Protein AF-A0A0G0UEV4-F1 (afdb_monomer_lite)

Structure (mmCIF, N/CA/C/O backbone):
data_AF-A0A0G0UEV4-F1
#
_entry.id   AF-A0A0G0UEV4-F1
#
loop_
_atom_site.group_PDB
_atom_site.id
_atom_site.type_symbol
_atom_site.label_atom_id
_atom_site.label_alt_id
_atom_site.label_comp_id
_atom_site.label_asym_id
_atom_site.label_entity_id
_atom_site.label_seq_id
_atom_site.pdbx_PDB_ins_code
_atom_site.Cartn_x
_atom_site.Cartn_y
_atom_site.Cartn_z
_atom_site.occupancy
_atom_site.B_iso_or_equiv
_atom_site.auth_seq_id
_atom_site.auth_comp_id
_atom_site.auth_asym_id
_atom_site.auth_atom_id
_atom_site.pdbx_PDB_model_num
ATOM 1 N N . VAL A 1 1 ? -6.242 -19.513 -4.354 1.00 48.78 1 VAL A N 1
ATOM 2 C CA . VAL A 1 1 ? -5.209 -18.461 -4.233 1.00 48.78 1 VAL A CA 1
ATOM 3 C C . VAL A 1 1 ? -5.575 -17.381 -5.229 1.00 48.78 1 VAL A C 1
ATOM 5 O O . VAL A 1 1 ? -5.795 -17.723 -6.381 1.00 48.78 1 VAL A O 1
ATOM 8 N N . LEU A 1 2 ? -5.749 -16.138 -4.787 1.00 50.88 2 LEU A N 1
ATOM 9 C CA . LEU A 1 2 ? -5.906 -15.003 -5.696 1.00 50.88 2 LEU A CA 1
ATOM 10 C C . LEU A 1 2 ? -4.495 -14.540 -6.079 1.00 50.88 2 LEU A C 1
ATOM 12 O O . LEU A 1 2 ? -3.790 -14.005 -5.228 1.00 50.88 2 LEU A O 1
ATOM 16 N N . THR A 1 3 ? -4.065 -14.821 -7.309 1.00 56.97 3 THR A N 1
ATOM 17 C CA . THR A 1 3 ? -2.801 -14.327 -7.880 1.00 56.97 3 THR A CA 1
ATOM 18 C C . THR A 1 3 ? -3.099 -13.259 -8.930 1.00 56.97 3 THR A C 1
ATOM 20 O O . THR A 1 3 ? -4.200 -13.215 -9.474 1.00 56.97 3 THR A O 1
ATOM 23 N N . ASP A 1 4 ? -2.128 -12.382 -9.187 1.00 58.62 4 ASP A N 1
ATOM 24 C CA . ASP A 1 4 ? -2.130 -11.447 -10.324 1.00 58.62 4 ASP A CA 1
ATOM 25 C C . ASP A 1 4 ? -3.263 -10.410 -10.354 1.00 58.62 4 ASP A C 1
ATOM 27 O O . ASP A 1 4 ? -3.567 -9.847 -11.404 1.00 58.62 4 ASP A O 1
ATOM 31 N N . ILE A 1 5 ? -3.868 -10.097 -9.204 1.00 62.09 5 ILE A N 1
ATOM 32 C CA . ILE A 1 5 ? -4.722 -8.912 -9.089 1.00 62.09 5 ILE A CA 1
ATOM 33 C C . ILE A 1 5 ? -3.794 -7.696 -8.983 1.00 62.09 5 ILE A C 1
ATOM 35 O O . ILE A 1 5 ? -3.060 -7.595 -7.994 1.00 62.09 5 ILE A O 1
ATOM 39 N N . PRO A 1 6 ? -3.798 -6.776 -9.966 1.00 63.22 6 PRO A N 1
ATOM 40 C CA . PRO A 1 6 ? -3.006 -5.562 -9.888 1.00 63.22 6 PRO A CA 1
ATOM 41 C C . PRO A 1 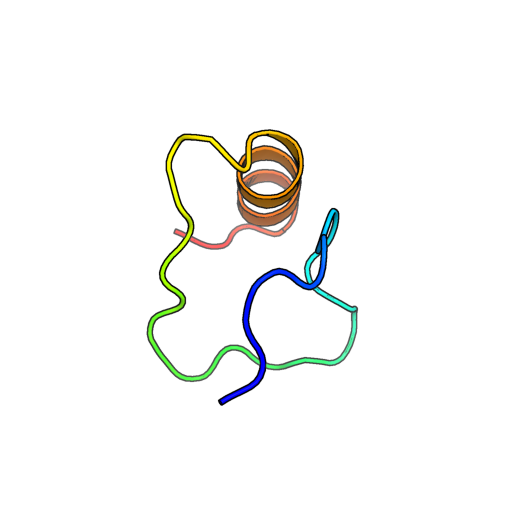6 ? -3.558 -4.697 -8.758 1.00 63.22 6 PRO A C 1
ATOM 43 O O . PRO A 1 6 ? -4.563 -4.006 -8.902 1.00 63.22 6 PRO A O 1
ATOM 46 N N . ALA A 1 7 ? -2.901 -4.765 -7.609 1.00 72.62 7 ALA A N 1
ATOM 47 C CA . ALA A 1 7 ? -3.068 -3.781 -6.564 1.00 72.62 7 ALA A CA 1
ATOM 48 C C . ALA A 1 7 ? -2.100 -2.631 -6.867 1.00 72.62 7 ALA A C 1
ATOM 50 O O . ALA A 1 7 ? -0.907 -2.848 -7.084 1.00 72.62 7 ALA A O 1
ATOM 51 N N . THR A 1 8 ? -2.628 -1.415 -6.917 1.00 79.19 8 THR A N 1
ATOM 52 C CA . THR A 1 8 ? -1.842 -0.178 -7.038 1.00 79.19 8 THR A CA 1
ATOM 53 C C . THR A 1 8 ? -1.797 0.590 -5.718 1.00 79.19 8 THR A C 1
ATOM 55 O O . THR A 1 8 ? -0.939 1.446 -5.535 1.00 79.19 8 THR A O 1
ATOM 58 N N . GLU A 1 9 ? -2.683 0.254 -4.776 1.00 83.69 9 GLU A N 1
ATOM 59 C CA . GLU A 1 9 ? -2.804 0.885 -3.463 1.00 83.69 9 GLU A CA 1
ATOM 60 C C . GLU A 1 9 ? -3.170 -0.155 -2.395 1.00 83.69 9 GLU A C 1
ATOM 62 O O . GLU A 1 9 ? -3.847 -1.144 -2.681 1.00 83.69 9 GLU A O 1
ATOM 67 N N . ILE A 1 10 ? -2.760 0.088 -1.148 1.00 82.19 10 ILE A N 1
ATOM 68 C CA . ILE A 1 10 ? -3.251 -0.633 0.032 1.00 82.19 10 ILE A CA 1
ATOM 69 C C . ILE A 1 10 ? -4.621 -0.039 0.397 1.00 82.19 10 ILE A C 1
ATOM 71 O O . ILE A 1 10 ? -4.673 1.131 0.789 1.00 82.19 10 ILE A O 1
ATOM 75 N N . PRO A 1 11 ? -5.741 -0.775 0.282 1.00 81.94 11 PRO A N 1
ATOM 76 C CA . PRO A 1 11 ? -7.064 -0.208 0.520 1.00 81.94 11 PRO A CA 1
ATOM 77 C C . PRO A 1 11 ? -7.191 0.381 1.929 1.00 81.94 11 PRO A C 1
ATOM 79 O O . PRO A 1 11 ? -6.790 -0.239 2.915 1.00 81.94 11 PRO A O 1
ATOM 82 N N . ALA A 1 12 ? -7.772 1.578 2.032 1.00 78.44 12 ALA A N 1
ATOM 83 C CA . ALA A 1 12 ? -8.084 2.171 3.327 1.00 78.44 12 ALA A CA 1
ATOM 84 C C . ALA A 1 12 ? -9.062 1.270 4.099 1.00 78.44 12 ALA A C 1
ATOM 86 O O . ALA A 1 12 ? -10.006 0.729 3.524 1.00 78.44 12 ALA A O 1
ATOM 87 N N . GLY A 1 13 ? -8.832 1.105 5.403 1.00 74.38 13 GLY A N 1
ATOM 88 C CA . GLY A 1 13 ? -9.649 0.236 6.255 1.00 74.38 13 GLY A CA 1
ATOM 89 C C . GLY A 1 13 ? -9.222 -1.234 6.274 1.00 74.38 13 GLY A C 1
ATOM 90 O O . GLY A 1 13 ? -9.823 -2.013 7.008 1.00 74.38 13 GLY A O 1
ATOM 91 N N . ILE A 1 14 ? -8.174 -1.616 5.533 1.00 75.12 14 ILE A N 1
ATOM 92 C CA . ILE A 1 14 ? -7.479 -2.885 5.765 1.00 75.12 14 ILE A CA 1
ATOM 93 C C . ILE A 1 14 ? -6.394 -2.660 6.817 1.00 75.12 14 ILE A C 1
ATOM 95 O O . ILE A 1 14 ? -5.427 -1.932 6.594 1.00 75.12 14 ILE A O 1
ATOM 99 N N . GLU A 1 15 ? -6.552 -3.308 7.967 1.00 73.06 15 GLU A N 1
ATOM 100 C CA . GLU A 1 15 ? -5.501 -3.396 8.971 1.00 73.06 15 GLU A CA 1
ATOM 101 C C . GLU A 1 15 ? -4.532 -4.518 8.586 1.00 73.06 15 GLU A C 1
ATOM 103 O O . GLU A 1 15 ? -4.895 -5.695 8.516 1.00 73.06 15 GLU A O 1
ATOM 108 N N . ILE A 1 16 ? -3.283 -4.152 8.308 1.00 78.69 16 ILE A N 1
ATOM 109 C CA . ILE A 1 16 ? -2.216 -5.121 8.072 1.00 78.69 16 ILE A CA 1
ATOM 110 C C . ILE A 1 16 ? -1.689 -5.565 9.441 1.00 78.69 16 ILE A C 1
ATOM 112 O O . ILE A 1 16 ? -0.814 -4.931 10.020 1.00 78.69 16 ILE A O 1
ATOM 116 N N . GLY A 1 17 ? -2.248 -6.65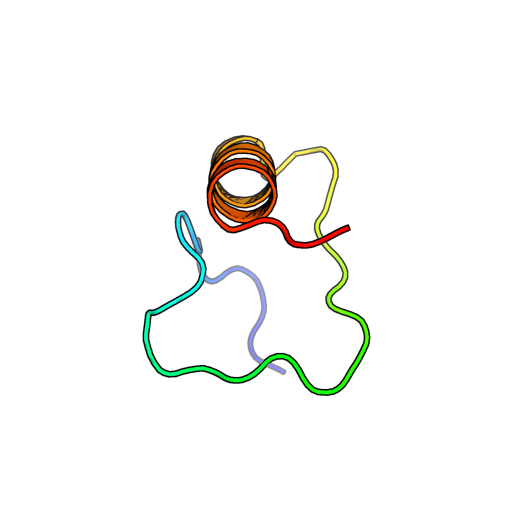7 9.966 1.00 80.75 17 GLY A N 1
ATOM 117 C CA . GLY A 1 17 ? -1.825 -7.256 11.240 1.00 80.75 17 GLY A CA 1
ATOM 118 C C . GLY A 1 17 ? -0.612 -8.195 11.140 1.00 80.75 17 GLY A C 1
ATOM 119 O O . GLY A 1 17 ? -0.226 -8.801 12.135 1.00 80.75 17 GLY A O 1
ATOM 120 N N . GLY A 1 18 ? -0.031 -8.367 9.948 1.00 81.19 18 GLY A N 1
ATOM 121 C CA . GLY A 1 18 ? 1.072 -9.296 9.685 1.00 81.19 18 GLY A CA 1
ATOM 122 C C . GLY A 1 18 ? 1.958 -8.843 8.524 1.00 81.19 18 GLY A C 1
ATOM 123 O O . GLY A 1 18 ? 1.873 -7.705 8.078 1.00 81.19 18 GLY A O 1
ATOM 124 N N . TYR A 1 19 ? 2.814 -9.728 8.013 1.00 80.94 19 TYR A N 1
ATOM 125 C CA . TYR A 1 19 ? 3.697 -9.386 6.896 1.00 80.94 19 TYR A CA 1
ATOM 126 C C . TYR A 1 19 ? 2.961 -9.442 5.557 1.00 80.94 19 TYR A C 1
ATOM 128 O O . TYR A 1 19 ? 2.353 -10.456 5.211 1.00 80.94 19 TYR A O 1
ATOM 136 N N . VAL A 1 20 ? 3.078 -8.370 4.775 1.00 79.81 20 VAL A N 1
ATOM 137 C CA . VAL A 1 20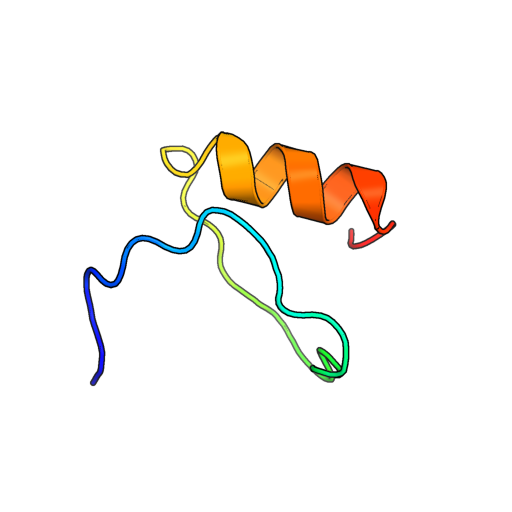 ? 2.666 -8.340 3.369 1.00 79.81 20 VAL A CA 1
ATOM 138 C C . VAL A 1 20 ? 3.916 -8.419 2.507 1.00 79.81 20 VAL A C 1
ATOM 140 O 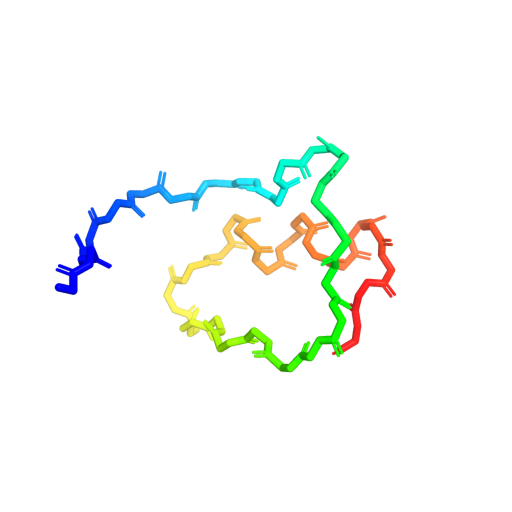O . VAL A 1 20 ? 4.810 -7.584 2.614 1.00 79.81 20 VAL A O 1
ATOM 143 N N . TYR A 1 21 ? 3.980 -9.433 1.647 1.00 84.12 21 TYR A N 1
ATOM 144 C CA . TYR A 1 21 ? 5.047 -9.549 0.663 1.00 84.12 21 TYR A CA 1
ATOM 145 C C . TYR A 1 21 ? 4.698 -8.716 -0.570 1.00 84.12 21 TYR A C 1
ATOM 147 O O . TYR A 1 21 ? 3.710 -8.993 -1.249 1.00 84.12 21 TYR A O 1
ATOM 155 N N . ILE A 1 22 ? 5.520 -7.709 -0.856 1.00 85.12 22 ILE A N 1
ATOM 156 C CA . ILE A 1 22 ? 5.415 -6.879 -2.056 1.00 85.12 22 ILE A CA 1
ATOM 157 C C . ILE A 1 22 ? 6.607 -7.214 -2.955 1.00 85.12 22 ILE A C 1
ATOM 159 O O . ILE A 1 22 ? 7.759 -7.108 -2.532 1.00 85.12 22 ILE A O 1
ATOM 163 N N . SER A 1 23 ? 6.341 -7.627 -4.195 1.00 87.00 23 SER A N 1
ATOM 164 C CA . SER A 1 23 ? 7.390 -7.852 -5.193 1.00 87.00 23 SER A CA 1
ATOM 165 C C . SER A 1 23 ? 8.056 -6.530 -5.576 1.00 87.00 23 SER A C 1
ATOM 167 O O . SER A 1 23 ? 7.389 -5.503 -5.705 1.00 87.00 23 SER A O 1
ATOM 169 N N . ALA A 1 24 ? 9.358 -6.560 -5.872 1.00 88.06 24 ALA A N 1
ATOM 170 C CA . ALA A 1 24 ? 10.103 -5.394 -6.356 1.00 88.06 24 ALA A CA 1
ATOM 171 C C . ALA A 1 24 ? 9.526 -4.788 -7.653 1.00 88.06 24 ALA A C 1
ATOM 173 O O . ALA A 1 24 ? 9.743 -3.611 -7.931 1.00 88.06 24 ALA A O 1
ATOM 174 N N . SER A 1 25 ? 8.776 -5.572 -8.436 1.00 89.00 25 SER A N 1
ATOM 175 C CA . SER A 1 25 ? 8.089 -5.102 -9.644 1.00 89.00 25 SER A CA 1
ATOM 176 C C . SER A 1 25 ? 6.828 -4.274 -9.363 1.00 89.00 25 SER A C 1
ATOM 178 O O . SER A 1 25 ? 6.327 -3.615 -10.267 1.00 89.00 25 SER A O 1
ATOM 180 N N . GLN A 1 26 ? 6.298 -4.288 -8.137 1.00 87.44 26 GLN A N 1
ATOM 181 C CA . GLN A 1 26 ? 5.065 -3.588 -7.759 1.00 87.44 26 GLN A CA 1
ATOM 182 C C . GLN A 1 26 ? 5.378 -2.175 -7.250 1.00 87.44 26 GLN A C 1
ATOM 184 O O . GLN A 1 26 ? 5.135 -1.837 -6.091 1.00 87.44 26 GLN A O 1
ATOM 189 N N . THR A 1 27 ? 5.951 -1.343 -8.120 1.00 90.69 27 THR A N 1
ATOM 190 C CA . THR A 1 27 ? 6.465 -0.007 -7.774 1.00 90.69 27 THR A CA 1
ATOM 191 C C . THR A 1 27 ? 5.416 0.904 -7.143 1.00 90.69 27 THR A C 1
ATOM 193 O O . THR A 1 27 ? 5.724 1.607 -6.179 1.00 90.69 27 THR A O 1
ATOM 196 N N . ASP A 1 28 ? 4.178 0.855 -7.636 1.00 90.56 28 ASP A N 1
ATOM 197 C CA . ASP A 1 28 ? 3.082 1.697 -7.145 1.00 90.56 28 ASP A CA 1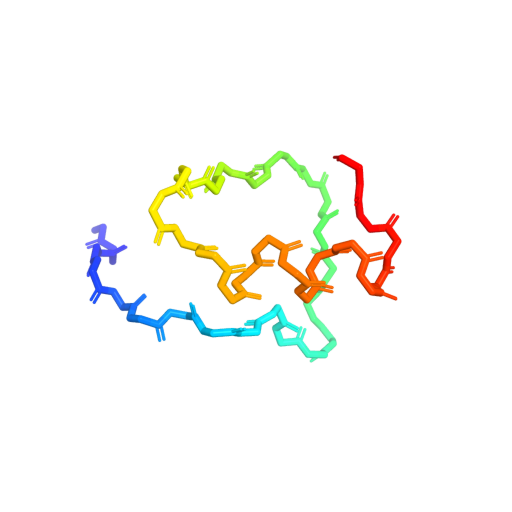
ATOM 198 C C . ASP A 1 28 ? 2.680 1.310 -5.721 1.00 90.56 28 ASP A C 1
ATOM 200 O O . ASP A 1 28 ? 2.552 2.172 -4.850 1.00 90.56 28 ASP A O 1
ATOM 204 N N . LEU A 1 29 ? 2.601 0.003 -5.451 1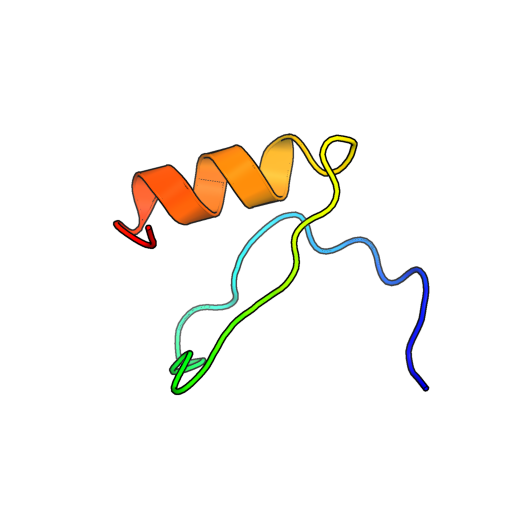.00 89.19 29 LEU A N 1
ATOM 205 C CA . LEU A 1 29 ? 2.277 -0.511 -4.125 1.00 89.19 29 LEU A CA 1
ATOM 206 C C . LEU A 1 29 ? 3.370 -0.177 -3.105 1.00 89.19 29 LEU A C 1
ATOM 208 O O . LEU A 1 29 ? 3.069 0.191 -1.973 1.00 89.19 29 LEU A O 1
ATOM 212 N N . ILE A 1 30 ? 4.642 -0.262 -3.511 1.00 90.19 30 ILE A N 1
ATOM 213 C CA . ILE A 1 30 ? 5.784 0.134 -2.673 1.00 90.19 30 ILE A CA 1
ATOM 214 C C . ILE A 1 30 ? 5.704 1.629 -2.336 1.00 90.19 30 ILE A C 1
ATOM 216 O O . ILE A 1 30 ? 5.946 2.024 -1.194 1.00 90.19 30 ILE A O 1
ATOM 220 N N . ALA A 1 31 ? 5.385 2.474 -3.319 1.00 92.00 31 ALA A N 1
ATOM 221 C CA . ALA A 1 31 ? 5.252 3.912 -3.112 1.00 92.00 31 ALA A CA 1
ATOM 222 C C . ALA A 1 31 ? 4.083 4.251 -2.173 1.00 92.00 31 ALA A C 1
ATOM 224 O O . ALA A 1 31 ? 4.237 5.086 -1.280 1.00 92.00 31 ALA A O 1
ATOM 225 N N . ASP A 1 32 ? 2.938 3.589 -2.340 1.00 90.06 32 ASP A N 1
ATOM 226 C CA . ASP A 1 32 ? 1.774 3.775 -1.476 1.00 90.06 32 ASP A CA 1
ATOM 227 C C . ASP A 1 32 ? 2.023 3.276 -0.043 1.00 90.06 32 ASP A C 1
ATOM 229 O O . ASP A 1 32 ? 1.714 3.985 0.916 1.00 90.06 32 ASP A O 1
ATOM 233 N N . ALA A 1 33 ? 2.680 2.122 0.115 1.00 88.62 33 ALA A N 1
ATOM 234 C CA . ALA A 1 33 ? 3.070 1.583 1.417 1.00 88.62 33 ALA A CA 1
ATOM 235 C C . ALA A 1 33 ? 3.950 2.569 2.202 1.00 88.62 33 ALA A C 1
ATOM 237 O O . ALA A 1 33 ? 3.653 2.892 3.354 1.00 88.62 33 ALA A O 1
ATOM 238 N N . LYS A 1 34 ? 4.974 3.132 1.545 1.00 90.06 34 LYS A N 1
ATOM 239 C CA . LYS A 1 34 ? 5.848 4.161 2.130 1.00 90.06 34 LYS A CA 1
ATOM 240 C C . LYS A 1 34 ? 5.082 5.425 2.506 1.00 90.06 34 LYS A C 1
ATOM 242 O O . LYS A 1 34 ? 5.301 5.970 3.584 1.00 90.06 34 LYS A O 1
ATOM 247 N N . ARG A 1 35 ? 4.173 5.890 1.642 1.00 91.12 35 ARG A N 1
ATOM 248 C CA . ARG A 1 35 ? 3.333 7.074 1.898 1.00 91.12 35 ARG A CA 1
ATOM 249 C C . ARG A 1 35 ? 2.450 6.894 3.135 1.00 91.12 35 ARG A C 1
ATOM 251 O O . ARG A 1 35 ? 2.206 7.861 3.848 1.00 91.12 35 ARG A O 1
ATOM 258 N N . LYS A 1 36 ? 1.988 5.666 3.381 1.00 88.25 36 LYS A N 1
ATOM 259 C CA . LYS A 1 36 ? 1.138 5.296 4.521 1.00 88.25 36 LYS A CA 1
ATOM 260 C C . LYS A 1 36 ? 1.921 4.885 5.775 1.00 88.25 36 LYS A C 1
ATOM 262 O O . LYS A 1 36 ? 1.306 4.663 6.811 1.00 88.25 36 LYS A O 1
ATOM 267 N N . GLY A 1 37 ? 3.254 4.834 5.708 1.00 89.00 37 GLY A N 1
ATOM 268 C CA . GLY A 1 37 ? 4.121 4.556 6.857 1.00 89.00 37 GLY A CA 1
ATOM 269 C C . GLY A 1 37 ? 4.323 3.073 7.175 1.00 89.00 37 GLY A C 1
ATOM 270 O O . GLY A 1 37 ? 4.790 2.755 8.266 1.00 89.00 37 GLY A O 1
ATOM 271 N N . TYR A 1 38 ? 3.996 2.169 6.250 1.00 84.31 38 TYR A N 1
ATOM 272 C CA . TYR A 1 38 ? 4.319 0.750 6.395 1.00 84.31 38 TYR A CA 1
ATOM 273 C C . TYR A 1 38 ? 5.822 0.526 6.141 1.00 84.31 38 TYR A C 1
ATOM 275 O O . TYR A 1 38 ? 6.385 1.124 5.217 1.00 84.31 38 TYR A O 1
ATOM 283 N N . GLN A 1 39 ? 6.463 -0.306 6.974 1.00 70.88 39 GLN A N 1
ATOM 284 C CA . GLN A 1 39 ? 7.898 -0.633 6.913 1.00 70.88 39 GLN A CA 1
ATOM 285 C C . GLN A 1 39 ? 8.156 -2.032 6.363 1.00 70.88 39 GLN A C 1
ATOM 287 O O . GLN A 1 39 ? 7.394 -2.956 6.722 1.00 70.88 39 GLN A O 1
#

Sequence (39 aa):
VLTDIPATEIPAGIEIGGYVYISASQTDLIADAKRKGYQ

Foldseek 3Di:
DDPDDLDLADDPPDDPPDDDDDDPVNVSHVVRCVVVPHD

pLDDT: mean 79.7, std 11.44, range [48.78, 92.0]

Organism: NCBI:txid1618985

Radius of gyration: 10.04 Å; chains: 1; bounding box: 20×26×22 Å

Secondary structure (DSSP, 8-state):
--------S--TT----SPPP--TT-HHHHHHHHHHT--